Protein AF-A0A968UGH2-F1 (afdb_monomer_lite)

Radius of gyration: 20.19 Å; chains: 1; bounding box: 48×25×42 Å

Secondary structure (DSSP, 8-state):
-HHHHHHHHHHTTTSPPPTTTTHHHHHHGGGHHHHHHHHHHHHHTHHHHHHHHHHHHHHH-TT--

pLDDT: mean 92.83, std 4.69, range [78.06, 98.38]

Sequence (65 aa):
MLNQLDRLSLEVEGRYATAQELQVLKDYFPTVNPRLSAYQKLRDGETEIIAKLETRMREKQPNIF

Foldseek 3Di:
DVVLVVVLVVVCVPPDDDPVSCVVVVVCPVCPVVVVVVVVVCVVCVVVVVVVVVVVVCVVPVPPD

Structure (mmCIF, N/CA/C/O backbone):
data_AF-A0A968UGH2-F1
#
_entry.id   AF-A0A968UGH2-F1
#
loop_
_atom_site.group_PDB
_atom_site.id
_atom_site.type_symbol
_atom_site.label_atom_id
_atom_site.label_alt_id
_atom_site.label_comp_id
_atom_site.label_asym_id
_atom_site.label_entity_id
_atom_site.label_seq_id
_atom_site.pdbx_PDB_ins_code
_atom_site.Cartn_x
_atom_site.Cartn_y
_atom_site.Cartn_z
_atom_site.occupancy
_atom_site.B_iso_or_equiv
_atom_site.auth_seq_id
_atom_site.auth_comp_id
_atom_site.auth_asym_id
_atom_site.auth_atom_id
_atom_site.pdbx_PDB_model_num
ATOM 1 N N . MET A 1 1 ? -4.944 -3.642 4.878 1.00 81.12 1 MET A N 1
ATOM 2 C CA . MET A 1 1 ? -6.011 -2.854 5.518 1.00 81.12 1 MET A CA 1
ATOM 3 C C . MET A 1 1 ? -7.400 -3.364 5.252 1.00 81.12 1 MET A C 1
ATOM 5 O O . MET A 1 1 ? -8.076 -3.604 6.233 1.00 81.12 1 MET A O 1
ATOM 9 N N . LEU A 1 2 ? -7.826 -3.571 3.999 1.00 80.38 2 LEU A N 1
ATOM 10 C CA . LEU A 1 2 ? -9.143 -4.174 3.732 1.00 80.38 2 LEU A CA 1
ATOM 11 C C . LEU A 1 2 ? -9.308 -5.503 4.491 1.00 80.38 2 LEU A C 1
ATOM 13 O O . LEU A 1 2 ? -10.168 -5.599 5.351 1.00 80.38 2 LEU A O 1
ATOM 17 N N . ASN A 1 3 ? -8.325 -6.402 4.385 1.00 85.44 3 ASN A N 1
ATOM 18 C CA . ASN A 1 3 ? -8.314 -7.650 5.163 1.00 85.44 3 ASN A CA 1
ATOM 19 C C . ASN A 1 3 ? -8.319 -7.455 6.697 1.00 85.44 3 ASN A C 1
ATOM 21 O O . ASN A 1 3 ? -8.722 -8.351 7.428 1.00 85.44 3 ASN A O 1
ATOM 25 N N . GLN A 1 4 ? -7.821 -6.322 7.207 1.00 84.94 4 GLN A N 1
ATOM 26 C CA . GLN A 1 4 ? -7.827 -6.025 8.649 1.00 84.94 4 GLN A CA 1
ATOM 27 C C . GLN A 1 4 ? -9.193 -5.491 9.098 1.00 84.94 4 GLN A C 1
ATOM 29 O O . GLN A 1 4 ? -9.617 -5.794 10.206 1.00 84.94 4 GLN A O 1
ATOM 34 N N . LEU A 1 5 ? -9.887 -4.744 8.234 1.00 87.38 5 LEU A N 1
ATOM 35 C CA . LEU A 1 5 ? -11.268 -4.314 8.451 1.00 87.38 5 LEU A CA 1
ATOM 36 C C . LEU A 1 5 ? -12.234 -5.498 8.386 1.00 87.38 5 LEU A C 1
ATOM 38 O O . LEU A 1 5 ? -13.081 -5.623 9.265 1.00 87.38 5 LEU A O 1
ATOM 42 N N . ASP A 1 6 ? -12.061 -6.394 7.412 1.00 87.81 6 ASP A N 1
ATOM 43 C CA . ASP A 1 6 ? -12.862 -7.620 7.302 1.00 87.81 6 ASP A CA 1
ATOM 44 C C . ASP A 1 6 ? -12.697 -8.489 8.549 1.00 87.81 6 ASP A C 1
ATOM 46 O O . ASP A 1 6 ? -13.671 -8.947 9.143 1.00 87.81 6 ASP A O 1
ATOM 50 N N . ARG A 1 7 ? -11.450 -8.653 9.004 1.00 88.50 7 ARG A N 1
ATOM 51 C CA . ARG A 1 7 ? -11.145 -9.378 10.236 1.00 88.50 7 ARG A CA 1
ATOM 52 C C . ARG A 1 7 ? -11.785 -8.726 11.461 1.00 88.50 7 ARG A C 1
ATOM 54 O O . ARG A 1 7 ? -12.416 -9.429 12.243 1.00 88.50 7 ARG A O 1
ATOM 61 N N . LEU A 1 8 ? -11.675 -7.405 11.600 1.00 89.31 8 LEU A N 1
ATOM 62 C CA . LEU A 1 8 ? -12.314 -6.673 12.693 1.00 89.31 8 LEU A CA 1
ATOM 63 C C . LEU A 1 8 ? -13.838 -6.862 12.671 1.00 89.31 8 LEU A C 1
ATOM 65 O O . LEU A 1 8 ? -14.431 -7.091 13.717 1.00 89.31 8 LEU A O 1
ATOM 69 N N . SER A 1 9 ? -14.468 -6.820 11.492 1.00 88.56 9 SER A N 1
ATOM 70 C CA . SER A 1 9 ? -15.913 -7.035 11.340 1.00 88.56 9 SER A CA 1
ATOM 71 C C . SER A 1 9 ? -16.363 -8.418 11.814 1.00 88.56 9 SER A C 1
ATOM 73 O O . SER A 1 9 ? -17.484 -8.549 12.303 1.00 88.56 9 SER A O 1
ATOM 75 N N . LEU A 1 10 ? -15.522 -9.441 11.652 1.00 89.81 10 LEU A N 1
ATOM 76 C CA . LEU A 1 10 ? -15.796 -10.792 12.142 1.00 89.81 10 LEU A CA 1
ATOM 77 C C . LEU A 1 10 ? -15.584 -10.888 13.658 1.00 89.81 10 LEU A C 1
ATOM 79 O O . LEU A 1 10 ? -16.433 -11.431 14.354 1.00 89.81 10 LEU A O 1
ATOM 83 N N . GLU A 1 11 ? -14.488 -10.323 14.173 1.00 89.81 11 GLU A N 1
ATOM 84 C CA . GLU A 1 11 ? -14.116 -10.375 15.599 1.00 89.81 11 GLU A CA 1
ATOM 85 C C . GLU A 1 11 ? -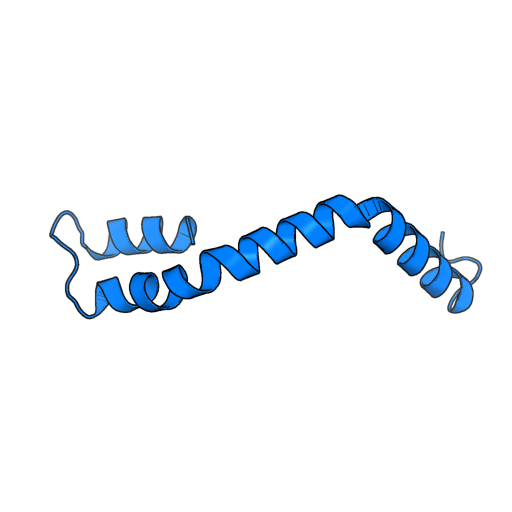15.099 -9.623 16.509 1.00 89.81 11 GLU A C 1
ATOM 87 O O . GLU A 1 11 ? -15.264 -9.967 17.681 1.00 89.81 11 GLU A O 1
ATOM 92 N N . VAL A 1 12 ? -15.776 -8.603 15.977 1.00 91.31 12 VAL A N 1
ATOM 93 C CA . VAL A 1 12 ? -16.808 -7.877 16.723 1.00 91.31 12 VAL A CA 1
ATOM 94 C C . VAL A 1 12 ? -18.18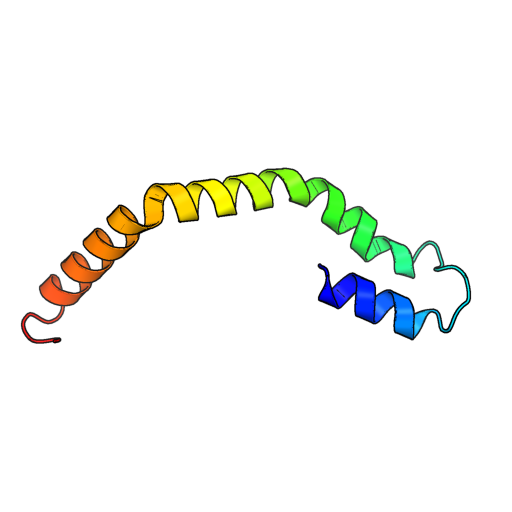4 -8.525 16.627 1.00 91.31 12 VAL A C 1
ATOM 96 O O . VAL A 1 12 ? -19.089 -8.018 17.260 1.00 91.31 12 VAL A O 1
ATOM 99 N N . GLU A 1 13 ? -18.390 -9.609 15.875 1.00 89.06 13 GLU A N 1
ATOM 100 C CA . GLU A 1 13 ? -19.631 -10.413 15.897 1.00 89.06 13 GLU A CA 1
ATOM 101 C C . GLU A 1 13 ? -20.953 -9.598 15.871 1.00 89.06 13 GLU A C 1
ATOM 103 O O . GLU A 1 13 ? -21.946 -9.950 16.505 1.00 89.06 13 GLU A O 1
ATOM 108 N N . GLY A 1 14 ? -20.983 -8.462 15.165 1.00 85.25 14 GLY A N 1
ATOM 109 C CA . GLY A 1 14 ? -22.161 -7.585 15.076 1.00 85.25 14 GLY A CA 1
ATOM 110 C C . GLY A 1 14 ? -22.366 -6.587 16.228 1.00 85.25 14 GLY A C 1
ATOM 111 O O . GLY A 1 14 ? -23.282 -5.767 16.150 1.00 85.25 14 GLY A O 1
ATOM 112 N N . ARG A 1 15 ? -21.518 -6.580 17.266 1.00 94.31 15 ARG A N 1
ATOM 113 C CA . ARG A 1 15 ? -21.432 -5.466 18.234 1.00 94.31 15 ARG A CA 1
ATOM 114 C C . ARG A 1 15 ? -20.511 -4.359 17.717 1.00 94.31 15 ARG A C 1
ATOM 116 O O . ARG A 1 15 ? -19.742 -4.527 16.774 1.00 94.31 15 ARG A O 1
ATOM 123 N N . TYR A 1 16 ? -20.556 -3.209 18.382 1.00 92.50 16 TYR A N 1
ATOM 124 C CA . TYR A 1 16 ? -19.561 -2.166 18.162 1.00 92.50 16 TYR A CA 1
ATOM 125 C C . TYR A 1 16 ? -18.174 -2.616 18.644 1.00 92.50 16 TYR A C 1
ATOM 127 O O . TYR A 1 16 ? -18.034 -3.284 19.676 1.00 92.50 16 TYR A O 1
ATOM 135 N N . ALA A 1 17 ? -17.148 -2.206 17.898 1.00 93.75 17 ALA A N 1
ATOM 136 C CA . ALA A 1 17 ? -15.757 -2.391 18.280 1.00 93.75 17 ALA A CA 1
ATOM 137 C C . ALA A 1 17 ? -15.423 -1.566 19.532 1.00 93.75 17 ALA A C 1
ATOM 139 O O . ALA A 1 17 ? -15.820 -0.406 19.669 1.00 93.75 17 ALA A O 1
ATOM 140 N N . THR A 1 18 ? -14.652 -2.158 20.435 1.00 95.19 18 THR A N 1
ATOM 141 C CA . THR A 1 18 ? -14.089 -1.476 21.600 1.00 95.19 18 THR A CA 1
ATOM 142 C C . THR A 1 18 ? -12.958 -0.533 21.189 1.00 95.19 18 THR A C 1
ATOM 144 O O . THR A 1 18 ? -12.383 -0.630 20.102 1.00 95.19 18 THR A O 1
ATOM 147 N N . ALA A 1 19 ? -12.575 0.373 22.092 1.00 93.44 19 ALA A N 1
ATOM 148 C CA . ALA A 1 19 ? -11.456 1.285 21.859 1.00 93.44 19 ALA A CA 1
ATOM 149 C C . ALA A 1 19 ? -10.135 0.556 21.550 1.00 93.44 19 ALA A C 1
ATOM 151 O O . ALA A 1 19 ? -9.335 1.075 20.769 1.00 93.44 19 ALA A O 1
ATOM 152 N N . GLN A 1 20 ? -9.936 -0.625 22.147 1.00 93.69 20 GLN A N 1
ATOM 153 C CA . GLN A 1 20 ? -8.747 -1.451 21.960 1.00 93.69 20 GLN A CA 1
ATOM 154 C C . GLN A 1 20 ? -8.735 -2.109 20.575 1.00 93.69 20 GLN A C 1
ATOM 156 O O . GLN A 1 20 ? -7.725 -2.075 19.881 1.00 93.69 20 GLN A O 1
ATOM 161 N N . GLU A 1 21 ? -9.874 -2.647 20.138 1.00 93.00 21 GLU A N 1
ATOM 162 C CA . GLU A 1 21 ? -10.026 -3.273 18.816 1.00 93.00 21 GLU A CA 1
ATOM 163 C C . GLU A 1 21 ? -9.882 -2.246 17.680 1.00 93.00 21 GLU A C 1
ATOM 165 O O . GLU A 1 21 ? -9.312 -2.534 16.628 1.00 93.00 21 GLU A O 1
ATOM 170 N N . LEU A 1 22 ? -10.304 -0.999 17.916 1.00 93.50 22 LEU A N 1
ATOM 171 C CA . LEU A 1 22 ? -10.124 0.111 16.976 1.00 93.50 22 LEU A CA 1
ATOM 172 C C . LEU A 1 22 ? -8.681 0.632 16.891 1.00 93.50 22 LEU A C 1
ATOM 174 O O . LEU A 1 22 ? -8.395 1.468 16.028 1.00 93.50 22 LEU A O 1
ATOM 178 N N . GLN A 1 23 ? -7.763 0.176 17.751 1.00 92.31 23 GLN A N 1
ATOM 179 C CA . GLN A 1 23 ? -6.392 0.690 17.779 1.00 92.31 23 GLN A CA 1
ATOM 180 C C . GLN A 1 23 ? -5.670 0.475 16.443 1.00 92.31 23 GLN A C 1
ATOM 182 O O . GLN A 1 23 ? -5.002 1.381 15.956 1.00 92.31 23 GLN A O 1
ATOM 187 N N . V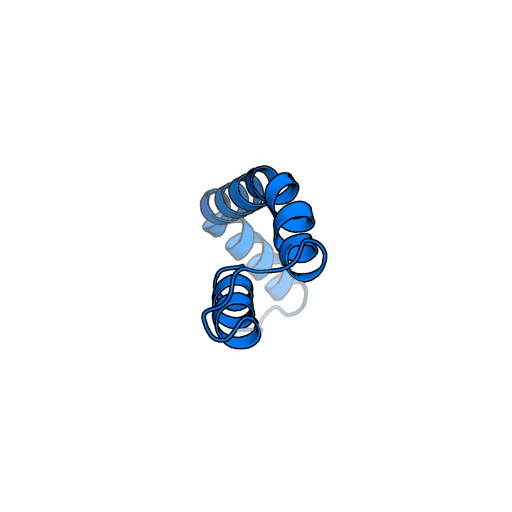AL A 1 24 ? -5.914 -0.656 15.776 1.00 89.50 24 VAL A N 1
ATOM 188 C CA . VAL A 1 24 ? -5.348 -0.954 14.449 1.00 89.50 24 VAL A CA 1
ATOM 189 C C . VAL A 1 24 ? -5.718 0.115 13.415 1.00 89.50 24 VAL A C 1
ATOM 191 O O . VAL A 1 24 ? -4.900 0.475 12.569 1.00 89.50 24 VAL A O 1
ATOM 194 N N . LEU A 1 25 ? -6.935 0.663 13.484 1.00 90.50 25 LEU A N 1
ATOM 195 C CA . LEU A 1 25 ? -7.375 1.727 12.578 1.00 90.50 25 LEU A CA 1
ATOM 196 C C . LEU A 1 25 ? -6.692 3.051 12.907 1.00 90.50 25 LEU A C 1
ATOM 198 O O . LEU A 1 25 ? -6.235 3.747 12.000 1.00 90.50 25 LEU A O 1
ATOM 202 N N . LYS A 1 26 ? -6.579 3.370 14.201 1.00 91.62 26 LYS A N 1
ATOM 203 C CA . LYS A 1 26 ? -5.874 4.567 14.677 1.00 91.62 26 LYS A CA 1
ATOM 204 C C . LYS A 1 26 ? -4.413 4.565 14.245 1.00 91.62 26 LYS A C 1
ATOM 206 O O . LYS A 1 26 ? -3.919 5.598 13.807 1.00 91.62 26 LYS A O 1
ATOM 211 N N . ASP A 1 27 ? -3.762 3.410 14.298 1.00 92.25 27 ASP A N 1
ATOM 212 C CA . ASP A 1 27 ? -2.372 3.257 13.871 1.00 92.25 27 ASP A CA 1
ATOM 213 C C . ASP A 1 27 ? -2.248 3.303 12.341 1.00 92.25 27 ASP A C 1
ATOM 215 O O . ASP A 1 27 ? -1.248 3.778 11.798 1.00 92.25 27 ASP A O 1
ATOM 219 N N . TYR A 1 28 ? -3.273 2.846 11.614 1.00 90.94 28 TYR A N 1
ATOM 220 C CA . TYR A 1 28 ? -3.256 2.844 10.156 1.00 90.94 28 TYR A CA 1
ATOM 221 C C . TYR A 1 28 ? -3.490 4.220 9.527 1.00 90.94 28 TYR A C 1
ATOM 223 O O . TYR A 1 28 ? -2.786 4.554 8.569 1.00 90.94 28 TYR A O 1
ATOM 231 N N . PHE A 1 29 ? -4.464 5.007 10.002 1.00 91.62 29 PHE A N 1
ATOM 232 C CA . PHE A 1 29 ? -4.873 6.258 9.342 1.00 91.62 29 PHE A CA 1
ATOM 233 C C . PHE A 1 29 ? -3.717 7.237 9.067 1.00 91.62 29 PHE A C 1
ATOM 235 O O . PHE A 1 29 ? -3.634 7.733 7.940 1.00 91.62 29 PHE A O 1
ATOM 242 N N . PRO A 1 30 ? -2.764 7.458 9.995 1.00 95.44 30 PRO A N 1
ATOM 243 C CA . PRO A 1 30 ? -1.595 8.300 9.736 1.00 95.44 30 PRO A CA 1
ATOM 244 C C . PRO A 1 30 ? -0.723 7.807 8.571 1.00 95.44 30 PRO A C 1
ATOM 246 O O . PRO A 1 30 ? -0.012 8.588 7.943 1.00 95.44 30 PRO A O 1
ATOM 249 N N . THR A 1 31 ? -0.783 6.512 8.247 1.00 94.62 31 THR A N 1
ATOM 250 C CA . THR A 1 31 ? 0.022 5.891 7.186 1.00 94.62 31 THR A CA 1
ATOM 251 C C . THR A 1 31 ? -0.636 5.930 5.805 1.00 94.62 31 THR A C 1
ATOM 253 O O . THR A 1 31 ? 0.007 5.561 4.823 1.00 94.62 31 THR A O 1
ATOM 256 N N . VAL A 1 32 ? -1.887 6.388 5.685 1.00 93.00 32 VAL A N 1
ATOM 257 C CA . VAL A 1 32 ? -2.634 6.372 4.412 1.00 93.00 32 VAL A CA 1
ATOM 258 C C . VAL A 1 32 ? -1.935 7.199 3.338 1.00 93.00 32 VAL A C 1
ATOM 260 O O . VAL A 1 32 ? -1.614 6.679 2.271 1.00 93.00 32 VAL A O 1
ATOM 263 N N . ASN A 1 33 ? -1.649 8.467 3.631 1.00 95.44 33 ASN A N 1
ATOM 264 C CA . ASN A 1 33 ? -1.007 9.378 2.683 1.00 95.44 33 ASN A CA 1
ATOM 265 C C . ASN A 1 33 ? 0.384 8.902 2.228 1.00 95.44 33 ASN A C 1
ATOM 267 O O . ASN A 1 33 ? 0.614 8.851 1.016 1.00 95.44 33 ASN A O 1
ATOM 271 N N . PRO A 1 34 ? 1.314 8.508 3.124 1.00 96.50 34 PRO A N 1
ATOM 272 C CA . PRO A 1 34 ? 2.612 8.009 2.678 1.00 96.50 34 PRO A CA 1
ATOM 273 C C . PRO A 1 34 ? 2.498 6.700 1.885 1.00 96.50 34 PRO A C 1
ATOM 275 O O . PRO A 1 34 ? 3.229 6.535 0.911 1.00 96.50 34 PRO A O 1
ATOM 278 N N . ARG A 1 35 ? 1.561 5.800 2.222 1.00 95.19 35 ARG A N 1
ATOM 279 C CA . ARG A 1 35 ? 1.308 4.578 1.435 1.00 95.19 35 ARG A CA 1
ATOM 280 C C . ARG A 1 35 ? 0.786 4.898 0.037 1.00 95.19 35 ARG A C 1
ATOM 282 O O . ARG A 1 35 ? 1.297 4.344 -0.930 1.00 95.19 35 ARG A O 1
ATOM 289 N N . LEU A 1 36 ? -0.186 5.804 -0.078 1.00 96.19 36 LEU A N 1
ATOM 290 C CA . LEU A 1 36 ? -0.722 6.226 -1.372 1.00 96.19 36 LEU A CA 1
ATOM 291 C C . LEU A 1 36 ? 0.373 6.857 -2.238 1.00 96.19 36 LEU A C 1
ATOM 293 O O . LEU A 1 36 ? 0.536 6.480 -3.395 1.00 96.19 36 LEU A O 1
ATOM 297 N N . SER A 1 37 ? 1.174 7.751 -1.653 1.00 97.81 37 SER A N 1
ATOM 298 C CA . SER A 1 37 ? 2.320 8.349 -2.339 1.00 97.81 37 SER A CA 1
ATOM 299 C C . SER A 1 37 ? 3.336 7.295 -2.784 1.00 97.81 37 SER A C 1
ATOM 301 O O . SER A 1 37 ? 3.831 7.367 -3.907 1.00 97.81 37 SER A O 1
ATOM 303 N N . ALA A 1 38 ? 3.633 6.297 -1.947 1.00 97.81 38 ALA A N 1
ATOM 304 C CA . ALA A 1 38 ? 4.536 5.208 -2.305 1.00 97.81 38 ALA A CA 1
ATOM 305 C C . ALA A 1 38 ? 3.998 4.381 -3.482 1.00 97.81 38 ALA A C 1
ATOM 307 O O . ALA A 1 38 ? 4.736 4.147 -4.436 1.00 97.81 38 ALA A O 1
ATOM 308 N N . TYR A 1 39 ? 2.719 3.995 -3.463 1.00 97.19 39 TYR A N 1
ATOM 309 C CA . TYR A 1 39 ? 2.103 3.270 -4.579 1.00 97.19 39 TYR A CA 1
ATOM 310 C C . TYR A 1 39 ? 2.114 4.078 -5.870 1.00 97.19 39 TYR A C 1
ATOM 312 O O . TYR A 1 39 ? 2.422 3.534 -6.926 1.00 97.19 39 TYR A O 1
ATOM 320 N N . GLN A 1 40 ? 1.835 5.377 -5.784 1.00 98.25 40 GLN A N 1
ATOM 321 C CA . GLN A 1 40 ? 1.874 6.249 -6.947 1.00 98.25 40 GLN A CA 1
ATOM 322 C C . GLN A 1 40 ? 3.287 6.352 -7.523 1.00 98.25 40 GLN A C 1
ATOM 324 O O . GLN A 1 40 ? 3.463 6.145 -8.715 1.00 98.25 40 GLN A O 1
AT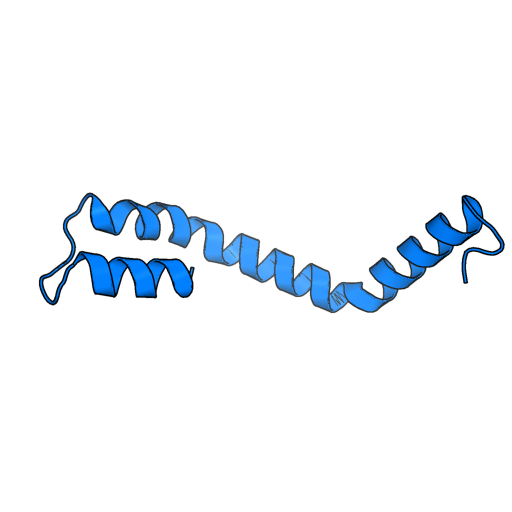OM 329 N N . LYS A 1 41 ? 4.308 6.546 -6.682 1.00 98.12 41 LYS A N 1
ATOM 330 C CA . LYS A 1 41 ? 5.712 6.566 -7.126 1.00 98.12 41 LYS A CA 1
ATOM 331 C C . LYS A 1 41 ? 6.152 5.246 -7.759 1.00 98.12 41 LYS A C 1
ATOM 333 O O . LYS A 1 41 ? 6.884 5.269 -8.739 1.00 98.12 41 LYS A O 1
ATOM 338 N N . LEU A 1 42 ? 5.721 4.110 -7.205 1.00 98.06 42 LEU A N 1
ATOM 339 C CA . LEU A 1 42 ? 6.020 2.791 -7.770 1.00 98.06 42 LEU A CA 1
ATOM 340 C C . LEU A 1 42 ? 5.370 2.606 -9.139 1.00 98.06 42 LEU A C 1
ATOM 342 O O . LEU A 1 42 ? 6.044 2.178 -10.066 1.00 98.06 42 LEU A O 1
ATOM 346 N N . ARG A 1 43 ? 4.088 2.960 -9.266 1.00 98.12 43 ARG A N 1
ATOM 347 C CA . ARG A 1 43 ? 3.356 2.895 -10.534 1.00 98.12 43 ARG A CA 1
ATOM 348 C C . ARG A 1 43 ? 3.983 3.814 -11.579 1.00 98.12 43 ARG A C 1
ATOM 350 O O . ARG A 1 43 ? 4.256 3.390 -12.692 1.00 98.12 43 ARG A O 1
ATOM 357 N N . ASP A 1 44 ? 4.223 5.068 -11.216 1.00 98.38 44 ASP A N 1
ATOM 358 C CA . ASP A 1 44 ? 4.732 6.076 -12.144 1.00 98.38 44 ASP A CA 1
ATOM 359 C C . ASP A 1 44 ? 6.187 5.762 -12.571 1.00 98.38 44 ASP A C 1
ATOM 361 O O . ASP A 1 44 ? 6.609 6.154 -13.656 1.00 98.38 44 ASP A O 1
ATOM 365 N N . GLY A 1 45 ? 6.942 5.020 -11.748 1.00 98.06 45 GLY A N 1
ATOM 366 C CA . GLY A 1 45 ? 8.308 4.565 -12.028 1.00 98.06 45 GLY A CA 1
ATOM 367 C C . GLY A 1 45 ? 8.437 3.114 -12.509 1.00 98.06 45 GLY A C 1
ATOM 368 O O . GLY A 1 45 ? 9.561 2.623 -12.604 1.00 98.06 45 GLY A O 1
ATOM 369 N N . GLU A 1 46 ? 7.335 2.412 -12.790 1.00 98.00 46 GLU A N 1
ATOM 370 C CA . GLU A 1 46 ? 7.323 0.961 -13.042 1.00 98.00 46 GLU A CA 1
ATOM 371 C C . GLU A 1 46 ? 8.326 0.545 -14.129 1.00 98.00 46 GLU A C 1
ATOM 373 O O . GLU A 1 46 ? 9.217 -0.268 -13.880 1.00 98.00 46 GLU A O 1
ATOM 378 N N . THR A 1 47 ? 8.249 1.166 -15.307 1.00 97.88 47 THR A N 1
ATOM 379 C CA . THR A 1 47 ? 9.129 0.862 -16.446 1.00 97.88 47 THR A CA 1
ATOM 380 C C . THR A 1 47 ? 10.608 1.061 -16.111 1.00 97.88 47 THR A C 1
ATOM 382 O O . THR A 1 47 ? 11.449 0.244 -16.482 1.00 97.88 47 THR A O 1
ATOM 385 N N . GLU A 1 48 ? 10.942 2.131 -15.385 1.00 98.19 48 GLU A N 1
ATOM 386 C CA . GLU A 1 48 ? 12.323 2.432 -14.996 1.00 98.19 48 GLU A CA 1
ATOM 387 C C . GLU A 1 48 ? 12.852 1.410 -13.984 1.00 98.19 48 GLU A C 1
ATOM 389 O O . GLU A 1 48 ? 13.996 0.959 -14.087 1.00 98.19 48 GLU A O 1
ATOM 394 N N . ILE A 1 49 ? 12.018 1.023 -13.014 1.00 97.88 49 ILE A N 1
ATOM 395 C CA . ILE A 1 49 ? 12.355 0.017 -12.005 1.00 97.88 49 ILE A CA 1
ATOM 396 C C . ILE A 1 49 ? 12.658 -1.323 -12.681 1.00 97.88 49 ILE A C 1
ATOM 398 O O . ILE A 1 49 ? 13.689 -1.929 -12.379 1.00 97.88 49 ILE A O 1
ATOM 402 N N . ILE A 1 50 ? 11.809 -1.755 -13.618 1.00 97.25 50 ILE A N 1
ATOM 403 C CA . ILE A 1 50 ? 12.002 -3.005 -14.363 1.00 97.25 50 ILE A CA 1
ATOM 404 C C . ILE A 1 50 ? 13.275 -2.946 -15.214 1.00 97.25 50 ILE A C 1
ATOM 406 O O . ILE A 1 50 ? 14.128 -3.821 -15.082 1.00 97.25 50 ILE A O 1
ATOM 410 N N . ALA A 1 51 ? 13.485 -1.882 -15.994 1.00 96.62 51 ALA A N 1
ATOM 411 C CA . ALA A 1 51 ? 14.678 -1.744 -16.834 1.00 96.62 51 ALA A CA 1
ATOM 412 C C . ALA A 1 51 ? 15.988 -1.747 -16.016 1.00 96.62 51 ALA A C 1
ATOM 414 O O . ALA A 1 51 ? 16.981 -2.382 -16.393 1.00 96.62 51 ALA A O 1
ATOM 415 N N . LYS A 1 52 ? 15.996 -1.072 -14.857 1.00 97.00 52 LYS A N 1
ATOM 416 C CA . LYS A 1 52 ? 17.140 -1.075 -13.930 1.00 97.00 52 LYS A CA 1
ATOM 417 C C . LYS A 1 52 ? 17.381 -2.454 -13.327 1.00 97.00 52 LYS A C 1
ATOM 419 O O . LYS A 1 52 ? 18.536 -2.847 -13.154 1.00 97.00 52 LYS A O 1
ATOM 424 N N . LEU A 1 53 ? 16.315 -3.177 -12.989 1.00 95.94 53 LEU A N 1
ATOM 425 C CA . LEU A 1 53 ? 16.411 -4.532 -12.459 1.00 95.94 53 LEU A CA 1
ATOM 426 C C . LEU A 1 53 ? 16.996 -5.487 -13.505 1.00 95.94 53 LEU A C 1
ATOM 428 O O . LEU A 1 53 ? 17.954 -6.193 -13.202 1.00 95.94 53 LEU A O 1
ATOM 432 N N . GLU A 1 54 ? 16.487 -5.458 -14.736 1.00 94.88 54 GLU A N 1
ATOM 433 C CA . GLU A 1 54 ? 16.978 -6.294 -15.835 1.00 94.88 54 GLU A CA 1
ATOM 434 C C . GLU A 1 54 ? 18.453 -6.038 -16.141 1.00 94.88 54 GLU A C 1
ATOM 436 O O . GLU A 1 54 ? 19.230 -6.985 -16.267 1.00 94.88 54 GLU A O 1
ATOM 441 N N . THR A 1 55 ? 18.857 -4.765 -16.198 1.00 95.12 55 THR A N 1
ATOM 442 C CA . THR A 1 55 ? 20.263 -4.383 -16.399 1.00 95.12 55 THR A CA 1
ATOM 443 C C . THR A 1 55 ? 21.153 -5.009 -15.326 1.00 95.12 55 THR A C 1
ATOM 445 O O . THR A 1 55 ? 22.101 -5.721 -15.652 1.00 95.12 55 THR A O 1
ATOM 448 N N . ARG A 1 56 ? 20.797 -4.846 -14.044 1.00 95.50 56 ARG A N 1
ATOM 449 C CA . ARG A 1 56 ? 21.552 -5.431 -12.921 1.00 95.50 56 ARG A CA 1
ATOM 450 C C . ARG A 1 56 ? 21.593 -6.957 -12.964 1.00 95.50 56 ARG A C 1
ATOM 452 O O . ARG A 1 56 ? 22.597 -7.564 -12.597 1.00 95.50 56 ARG A O 1
ATOM 459 N N . MET A 1 57 ? 20.500 -7.593 -13.383 1.00 95.38 57 MET A N 1
ATOM 460 C CA . MET A 1 57 ? 20.439 -9.048 -13.520 1.00 95.38 57 MET A CA 1
ATOM 461 C C . MET A 1 57 ? 21.384 -9.543 -14.620 1.00 95.38 57 MET A C 1
ATOM 463 O O . MET A 1 57 ? 22.123 -10.497 -14.384 1.00 95.38 57 MET A O 1
ATOM 467 N N . ARG A 1 58 ? 21.425 -8.865 -15.774 1.00 94.94 58 ARG A N 1
ATOM 468 C CA . ARG A 1 58 ? 22.334 -9.198 -16.884 1.00 94.94 58 ARG A CA 1
ATOM 469 C C . ARG A 1 58 ? 23.799 -8.914 -16.557 1.00 94.94 58 ARG A C 1
ATOM 471 O O . ARG A 1 58 ? 24.652 -9.716 -16.917 1.00 94.94 58 ARG A O 1
ATOM 478 N N . GLU A 1 59 ? 24.098 -7.831 -15.838 1.00 94.75 59 GLU A N 1
ATOM 479 C CA . GLU A 1 59 ? 25.456 -7.545 -15.342 1.00 94.75 59 GLU A CA 1
ATOM 480 C C . GLU A 1 59 ? 25.987 -8.678 -14.457 1.00 94.75 59 GLU A C 1
ATOM 482 O O . GLU A 1 59 ? 27.151 -9.063 -14.553 1.00 94.75 59 GLU A O 1
ATOM 487 N N . LYS A 1 60 ? 25.123 -9.240 -13.604 1.00 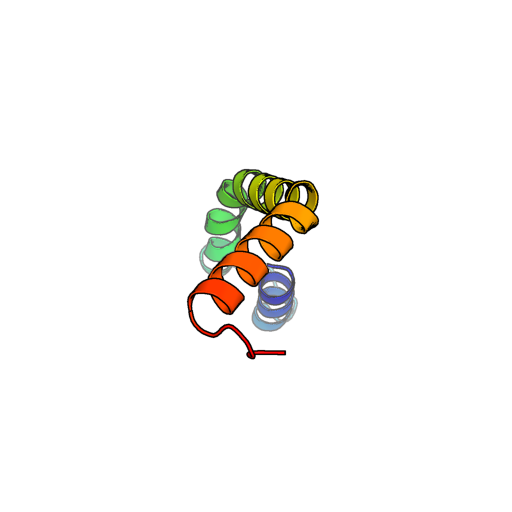94.31 60 LYS A N 1
ATOM 488 C CA . LYS A 1 60 ? 25.481 -10.352 -12.720 1.00 94.31 60 LYS A CA 1
ATOM 489 C C . LYS A 1 60 ? 25.537 -11.695 -13.454 1.00 94.31 60 LYS A C 1
ATOM 491 O O . LYS A 1 60 ? 26.362 -12.539 -13.111 1.00 94.31 60 LYS A O 1
ATOM 496 N N . GLN A 1 61 ? 24.653 -11.908 -14.426 1.00 94.62 61 GLN A N 1
ATOM 497 C CA . GLN A 1 61 ? 24.566 -13.135 -15.211 1.00 94.62 61 GLN A CA 1
ATOM 498 C C . GLN A 1 61 ? 24.136 -12.810 -16.655 1.00 94.62 61 GLN A C 1
ATOM 500 O O . GLN A 1 61 ? 22.942 -12.668 -16.925 1.00 94.62 61 GLN A O 1
ATOM 505 N N . PRO A 1 62 ? 25.089 -12.740 -17.605 1.00 87.56 62 PRO A N 1
ATOM 506 C CA . PRO A 1 62 ? 24.825 -12.269 -18.970 1.00 87.56 62 PRO A CA 1
ATOM 507 C C . PRO A 1 62 ? 23.759 -13.063 -19.741 1.00 87.56 62 PRO A C 1
ATOM 509 O O . PRO A 1 62 ? 23.061 -12.495 -20.578 1.00 87.56 62 PRO A O 1
ATOM 512 N N . ASN A 1 63 ? 23.586 -14.346 -19.406 1.00 88.75 63 ASN A N 1
ATOM 513 C CA . ASN A 1 63 ? 22.663 -15.281 -20.062 1.00 88.75 63 ASN A CA 1
ATOM 514 C C . ASN A 1 63 ? 21.540 -15.744 -19.112 1.00 88.75 63 ASN A C 1
ATOM 516 O O . ASN A 1 63 ? 21.240 -16.932 -19.034 1.00 88.75 63 ASN A O 1
ATOM 520 N N . ILE A 1 64 ? 20.995 -14.839 -18.293 1.00 86.56 6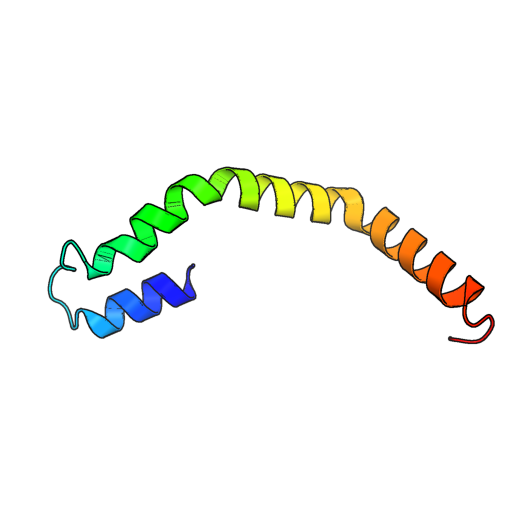4 ILE A N 1
ATOM 521 C CA . ILE A 1 64 ? 19.928 -15.161 -17.323 1.00 86.56 64 ILE A CA 1
ATOM 522 C C . ILE A 1 64 ? 18.537 -15.345 -17.961 1.00 86.56 64 ILE A C 1
ATOM 524 O O . ILE A 1 64 ? 17.623 -15.826 -17.294 1.00 86.56 64 ILE A O 1
ATOM 528 N N . PHE A 1 65 ? 18.388 -14.990 -19.239 1.00 78.06 65 PHE A N 1
ATOM 529 C CA . PHE A 1 65 ? 17.172 -15.152 -20.036 1.00 78.06 65 PHE A CA 1
ATOM 530 C C . PHE A 1 65 ? 17.493 -15.886 -21.332 1.00 78.06 65 PHE A C 1
ATOM 532 O O . PHE A 1 65 ? 18.561 -15.567 -21.909 1.00 78.06 65 PHE A O 1
#